Protein AF-A0A0A2IKJ7-F1 (afdb_monomer)

Mean predicted aligned error: 4.95 Å

Secondary structure (DSSP, 8-state):
-EEESEEEEEHHHHHHTTSS-GGGGGG-SSSSEEEEEPP-TTS----EEEE--HHHHHHTTEEEEEEEEEEEEEE-S-BPTT-EEEEEEEEEETTEEEEEEEEEEE--S-B----EEEEGGGGTS-TTTTBSEEEEEEE-SSTT--EE---EEEEEEEEEEEEGGG--

Structure (mmCIF, N/CA/C/O backbone):
data_AF-A0A0A2IKJ7-F1
#
_entry.id   AF-A0A0A2IKJ7-F1
#
loop_
_atom_site.group_PDB
_atom_site.id
_atom_site.type_symbol
_atom_site.label_atom_id
_atom_site.label_alt_id
_atom_site.label_comp_id
_atom_site.label_asym_id
_atom_site.label_entity_id
_atom_site.label_seq_id
_atom_site.pdbx_PDB_ins_code
_atom_site.Cartn_x
_atom_site.Cartn_y
_atom_site.Cartn_z
_atom_site.occupancy
_atom_site.B_iso_or_equiv
_atom_site.auth_seq_id
_atom_site.auth_comp_id
_atom_site.auth_asym_id
_atom_site.auth_atom_id
_atom_site.pdbx_PDB_model_num
ATOM 1 N N . MET A 1 1 ? -13.490 -2.777 3.984 1.00 92.06 1 MET A N 1
ATOM 2 C CA . MET A 1 1 ? -12.466 -1.844 3.477 1.00 92.06 1 MET A CA 1
ATOM 3 C C . MET A 1 1 ? -12.978 -1.155 2.228 1.00 92.06 1 MET A C 1
ATOM 5 O O . MET A 1 1 ? -13.603 -1.816 1.405 1.00 92.06 1 MET A O 1
ATOM 9 N N . ASN A 1 2 ? -12.716 0.142 2.099 1.00 93.75 2 ASN A N 1
ATOM 10 C CA . ASN A 1 2 ? -13.014 0.956 0.925 1.00 93.75 2 ASN A CA 1
ATOM 11 C C . ASN A 1 2 ? -11.693 1.414 0.300 1.00 93.75 2 ASN A C 1
ATOM 13 O O . ASN A 1 2 ? -10.949 2.169 0.921 1.00 93.75 2 ASN A O 1
ATOM 17 N N . PHE A 1 3 ? -11.407 0.949 -0.915 1.00 92.81 3 PHE A N 1
ATOM 18 C CA . PHE A 1 3 ? -10.187 1.271 -1.657 1.00 92.81 3 PHE A CA 1
ATOM 19 C C . PHE A 1 3 ? -10.433 2.459 -2.596 1.00 92.81 3 PHE A C 1
ATOM 21 O O . PHE A 1 3 ? -11.460 2.523 -3.268 1.00 92.81 3 PHE A O 1
ATOM 28 N N . SER A 1 4 ? -9.497 3.405 -2.635 1.00 91.62 4 SER A N 1
ATOM 29 C CA . SER A 1 4 ? -9.507 4.590 -3.501 1.00 91.62 4 SER A CA 1
ATOM 30 C C . SER A 1 4 ? -8.238 4.629 -4.347 1.00 91.62 4 SER A C 1
ATOM 32 O O . SER A 1 4 ? -7.156 4.325 -3.849 1.00 91.62 4 SER A O 1
ATOM 34 N N . SER A 1 5 ? -8.384 5.010 -5.618 1.00 89.38 5 SER A N 1
ATOM 35 C CA . SER A 1 5 ? -7.320 4.960 -6.636 1.00 89.38 5 S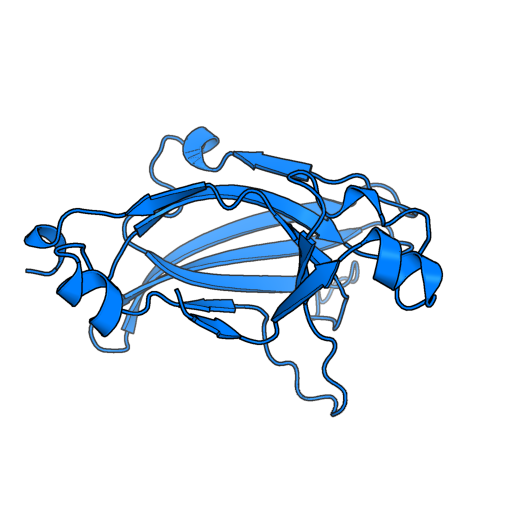ER A CA 1
ATOM 36 C C . SER A 1 5 ? -6.729 3.562 -6.856 1.00 89.38 5 SER A C 1
ATOM 38 O O . SER A 1 5 ? -5.578 3.438 -7.257 1.00 89.38 5 SER A O 1
ATOM 40 N N . PHE A 1 6 ? -7.532 2.514 -6.646 1.00 90.19 6 PHE A N 1
ATOM 41 C CA . PHE A 1 6 ? -7.176 1.133 -6.965 1.00 90.19 6 PHE A CA 1
ATOM 42 C C . PHE A 1 6 ? -8.150 0.514 -7.967 1.00 90.19 6 PHE A C 1
ATOM 44 O O . PHE A 1 6 ? -9.333 0.855 -8.011 1.00 90.19 6 PHE A O 1
ATOM 51 N N . THR A 1 7 ? -7.665 -0.445 -8.747 1.00 89.69 7 THR A N 1
ATOM 52 C CA . THR A 1 7 ? -8.484 -1.343 -9.564 1.00 89.69 7 THR A CA 1
ATOM 53 C C . THR A 1 7 ? -7.967 -2.763 -9.430 1.00 89.69 7 THR A C 1
ATOM 55 O O . THR A 1 7 ? -6.763 -2.994 -9.416 1.00 89.69 7 THR A O 1
ATOM 58 N N . THR A 1 8 ? -8.877 -3.729 -9.342 1.00 90.56 8 THR A N 1
ATOM 59 C CA . THR A 1 8 ? -8.515 -5.144 -9.401 1.00 90.56 8 THR A CA 1
ATOM 60 C C . THR A 1 8 ? -8.204 -5.524 -10.843 1.00 90.56 8 THR A C 1
ATOM 62 O O . THR A 1 8 ? -9.053 -5.372 -11.723 1.00 90.56 8 THR A O 1
ATOM 65 N N . VAL A 1 9 ? -6.998 -6.029 -11.083 1.00 88.62 9 VAL A N 1
ATOM 66 C CA . VAL A 1 9 ? -6.518 -6.380 -12.421 1.00 88.62 9 VAL A CA 1
ATOM 67 C C . VAL A 1 9 ? -6.104 -7.841 -12.459 1.00 88.62 9 VAL A C 1
ATOM 69 O O . VAL A 1 9 ? -5.319 -8.288 -11.628 1.00 88.62 9 VAL A O 1
ATOM 72 N N . ASN A 1 10 ? -6.588 -8.569 -13.467 1.00 91.81 10 ASN A N 1
ATOM 73 C CA . ASN A 1 10 ? -6.036 -9.868 -13.838 1.00 91.81 10 ASN A CA 1
ATOM 74 C C . ASN A 1 10 ? -4.711 -9.651 -14.583 1.00 91.81 10 ASN A C 1
ATOM 76 O O . ASN A 1 10 ? -4.714 -9.109 -15.694 1.00 91.81 10 ASN A O 1
ATOM 80 N N . THR A 1 11 ? -3.589 -10.052 -13.987 1.00 89.12 11 THR A N 1
ATOM 81 C CA . THR A 1 11 ? -2.255 -9.642 -14.464 1.00 89.12 11 THR A CA 1
ATOM 82 C C . THR A 1 11 ? -1.910 -10.236 -15.829 1.00 89.12 11 THR A C 1
ATOM 84 O O . THR A 1 11 ? -1.393 -9.536 -16.698 1.00 89.12 11 THR A O 1
ATOM 87 N N . LEU A 1 12 ? -2.289 -11.493 -16.074 1.00 90.88 12 LEU A N 1
ATOM 88 C CA . LEU A 1 12 ? -2.085 -12.163 -17.363 1.00 90.88 12 LEU A CA 1
ATOM 89 C C . LEU A 1 12 ? -2.872 -11.482 -18.485 1.00 90.88 12 LEU A C 1
ATOM 91 O O . LEU A 1 12 ? -2.336 -11.231 -19.565 1.00 90.88 12 LEU A O 1
ATOM 95 N N . THR A 1 13 ? -4.135 -11.144 -18.221 1.00 91.31 13 THR A N 1
ATOM 96 C CA . THR A 1 13 ? -4.971 -10.427 -19.189 1.00 91.31 13 THR A CA 1
ATOM 97 C C . THR A 1 13 ? -4.395 -9.042 -19.465 1.00 91.31 13 THR A C 1
ATOM 99 O O . THR A 1 13 ? -4.237 -8.670 -20.626 1.00 91.31 13 THR A O 1
ATOM 102 N N . ALA A 1 14 ? -4.011 -8.299 -18.426 1.00 89.12 14 ALA A N 1
ATOM 103 C CA . ALA A 1 14 ? -3.439 -6.965 -18.579 1.00 89.12 14 ALA A CA 1
ATOM 104 C C . ALA A 1 14 ? -2.128 -6.969 -19.375 1.00 89.12 14 ALA A C 1
ATOM 106 O O . ALA A 1 14 ? -1.958 -6.126 -20.257 1.00 89.12 14 ALA A O 1
ATOM 107 N N . ALA A 1 15 ? -1.244 -7.940 -19.133 1.00 90.31 15 ALA A N 1
ATOM 108 C CA . ALA A 1 15 ? -0.026 -8.115 -19.919 1.00 90.31 15 ALA A CA 1
ATOM 109 C C . ALA A 1 15 ? -0.343 -8.485 -21.377 1.00 90.31 15 ALA A C 1
ATOM 111 O O . ALA A 1 15 ? 0.233 -7.911 -22.298 1.00 90.31 15 ALA A O 1
ATOM 112 N N . SER A 1 16 ? -1.316 -9.376 -21.611 1.00 92.38 16 SER A N 1
ATOM 113 C CA . SER A 1 16 ? -1.737 -9.753 -22.972 1.00 92.38 16 SER A CA 1
ATOM 114 C C . SER A 1 16 ? -2.323 -8.582 -23.772 1.00 92.38 16 SER A C 1
ATOM 116 O O . SER A 1 16 ? -2.174 -8.526 -24.991 1.00 92.38 16 SER A O 1
ATOM 118 N N . LEU A 1 17 ? -2.952 -7.625 -23.082 1.00 92.69 17 LEU A N 1
ATOM 119 C CA . LEU A 1 17 ? -3.492 -6.390 -23.654 1.00 92.69 17 LEU A CA 1
ATOM 120 C C . LEU A 1 17 ? -2.456 -5.253 -23.713 1.00 92.69 17 LEU A C 1
ATOM 122 O O . LEU A 1 17 ? -2.787 -4.159 -24.166 1.00 92.69 17 LEU A O 1
ATOM 126 N N . GLY A 1 18 ? -1.226 -5.476 -23.237 1.00 88.31 18 GLY A N 1
ATOM 127 C CA . GLY A 1 18 ? -0.163 -4.468 -23.192 1.00 88.31 18 GLY A CA 1
ATOM 128 C C . GLY A 1 18 ? -0.407 -3.328 -22.197 1.00 88.31 18 GLY A C 1
ATOM 129 O O . GLY A 1 18 ? 0.218 -2.278 -22.309 1.00 88.31 18 GLY A O 1
ATOM 130 N N . SER A 1 19 ? -1.323 -3.507 -21.239 1.00 86.75 19 SER A N 1
ATOM 131 C CA . SER A 1 19 ? -1.599 -2.514 -20.186 1.00 86.75 19 SER A CA 1
ATOM 132 C C . SER A 1 19 ? -0.530 -2.510 -19.087 1.00 86.75 19 SER A C 1
ATOM 134 O O . SER A 1 19 ? -0.387 -1.513 -18.385 1.00 86.75 19 SER A O 1
ATOM 136 N N . ILE A 1 20 ? 0.227 -3.605 -18.964 1.00 88.62 20 ILE A N 1
ATOM 137 C CA . ILE A 1 20 ? 1.440 -3.724 -18.144 1.00 88.62 20 ILE A CA 1
ATOM 138 C C . ILE A 1 20 ? 2.530 -4.485 -18.897 1.00 88.62 20 ILE A C 1
ATOM 140 O O . ILE A 1 20 ? 2.259 -5.123 -19.918 1.00 88.62 20 ILE A O 1
ATOM 144 N N . SER A 1 21 ? 3.757 -4.435 -18.375 1.00 89.38 21 SER A N 1
ATOM 145 C CA . SER A 1 21 ? 4.866 -5.243 -18.875 1.00 89.38 21 SER A CA 1
ATOM 146 C C . SER A 1 21 ? 4.595 -6.737 -18.684 1.00 89.38 21 SER A C 1
ATOM 148 O O . SER A 1 21 ? 3.979 -7.156 -17.706 1.00 89.38 21 SER A O 1
ATOM 150 N N . VAL A 1 22 ? 5.146 -7.574 -19.566 1.00 90.25 22 VAL A N 1
ATOM 151 C CA . VAL A 1 22 ? 5.188 -9.033 -19.349 1.00 90.25 22 VAL A CA 1
ATOM 152 C C . VAL A 1 22 ? 6.025 -9.417 -18.123 1.00 90.25 22 VAL A C 1
ATOM 154 O O . VAL A 1 22 ? 5.849 -10.503 -17.587 1.00 90.25 22 VAL A O 1
ATOM 157 N N . TYR A 1 23 ? 6.910 -8.525 -17.669 1.00 89.69 23 TYR A N 1
ATOM 158 C CA . TYR A 1 23 ? 7.704 -8.687 -16.446 1.00 89.69 23 TYR A CA 1
ATOM 159 C C . TYR A 1 23 ? 6.948 -8.286 -15.171 1.00 89.69 23 TYR A C 1
ATOM 161 O O . TYR A 1 23 ? 7.484 -8.449 -14.082 1.00 89.69 23 TYR A O 1
ATOM 169 N N . ASP A 1 24 ? 5.720 -7.776 -15.302 1.00 89.50 24 ASP A N 1
ATOM 170 C CA . ASP A 1 24 ? 4.864 -7.373 -14.183 1.00 89.50 24 ASP A CA 1
ATOM 171 C C . ASP A 1 24 ? 3.743 -8.396 -13.912 1.00 89.50 24 ASP A C 1
ATOM 173 O O . ASP A 1 24 ? 2.801 -8.116 -13.175 1.00 89.50 24 ASP A O 1
ATOM 177 N N . THR A 1 25 ? 3.768 -9.588 -14.521 1.00 88.56 25 THR A N 1
ATOM 178 C CA . THR A 1 25 ? 2.694 -10.584 -14.329 1.00 88.56 25 THR A CA 1
ATOM 179 C C . THR A 1 25 ? 2.717 -11.263 -12.957 1.00 88.56 25 THR A C 1
ATOM 181 O O . THR A 1 25 ? 1.685 -11.752 -12.499 1.00 88.56 25 THR A O 1
ATOM 184 N N . ASP A 1 26 ? 3.884 -11.282 -12.316 1.00 87.75 26 ASP A N 1
ATOM 185 C CA . ASP A 1 26 ? 4.162 -11.772 -10.955 1.00 87.75 26 ASP A CA 1
ATOM 186 C C . ASP A 1 26 ? 3.608 -10.859 -9.846 1.00 87.75 26 ASP A C 1
ATOM 188 O O . ASP A 1 26 ? 3.597 -11.229 -8.679 1.00 87.75 26 ASP A O 1
ATOM 192 N N . CYS A 1 27 ? 3.099 -9.689 -10.220 1.00 86.00 27 CYS A N 1
ATOM 193 C CA . CYS A 1 27 ? 2.425 -8.731 -9.352 1.00 86.00 27 CYS A CA 1
ATOM 194 C C . CYS A 1 27 ? 1.159 -9.280 -8.651 1.00 86.00 27 CYS A C 1
ATOM 196 O O . CYS A 1 27 ? 0.686 -8.677 -7.696 1.00 86.00 27 CYS A O 1
ATOM 198 N N . ALA A 1 28 ? 0.599 -10.409 -9.098 1.00 82.44 28 ALA A N 1
ATOM 199 C CA . ALA A 1 28 ? -0.419 -11.151 -8.351 1.00 82.44 28 ALA A CA 1
ATOM 200 C C . ALA A 1 28 ? 0.220 -12.390 -7.717 1.00 82.44 28 ALA A C 1
ATOM 202 O O . ALA A 1 28 ? 0.219 -13.465 -8.325 1.00 82.44 28 ALA A O 1
ATOM 203 N N . SER A 1 29 ? 0.771 -12.234 -6.515 1.00 75.62 29 SER A N 1
ATOM 204 C CA . SER A 1 29 ? 1.369 -13.327 -5.742 1.00 75.62 29 SER A CA 1
ATOM 205 C C . SER A 1 29 ? 0.336 -14.393 -5.369 1.00 75.62 29 SER A C 1
ATOM 207 O O . SER A 1 29 ? 0.656 -15.582 -5.391 1.00 75.62 29 SER A O 1
ATOM 209 N N . SER A 1 30 ? -0.917 -13.996 -5.126 1.00 75.44 30 SER A N 1
ATOM 210 C CA . SER A 1 30 ? -2.022 -14.904 -4.795 1.00 75.44 30 SER A CA 1
ATOM 211 C C . SER A 1 30 ? -2.707 -15.526 -6.023 1.00 75.44 30 SER A C 1
ATOM 213 O O . SER A 1 30 ? -3.362 -16.559 -5.899 1.00 75.44 30 SER A O 1
ATOM 215 N N . GLN A 1 31 ? -2.493 -14.944 -7.210 1.00 78.50 31 GLN A N 1
ATOM 216 C CA . GLN A 1 31 ? -3.098 -15.259 -8.513 1.00 78.50 31 GLN A CA 1
ATOM 217 C C . GLN A 1 31 ? -4.647 -15.369 -8.550 1.00 78.50 31 GLN A C 1
ATOM 219 O O . GLN A 1 31 ? -5.303 -15.919 -7.673 1.00 78.50 31 GLN A O 1
ATOM 224 N N . PRO A 1 32 ? -5.299 -14.928 -9.643 1.00 80.62 32 PRO A N 1
ATOM 225 C CA . PRO A 1 32 ? -4.730 -14.273 -10.819 1.00 80.62 32 PRO A CA 1
ATOM 226 C C . PRO A 1 32 ? -4.812 -12.738 -10.752 1.00 80.62 32 PRO A C 1
ATOM 228 O O . PRO A 1 32 ? -4.504 -12.073 -11.742 1.00 80.62 32 PRO A O 1
ATOM 231 N N . ASN A 1 33 ? -5.305 -12.180 -9.642 1.00 86.75 33 ASN A N 1
ATOM 232 C CA . ASN A 1 33 ? -5.641 -10.767 -9.529 1.00 86.75 33 ASN A CA 1
ATOM 233 C C . ASN A 1 33 ? -4.795 -10.075 -8.463 1.00 86.75 33 ASN A C 1
ATOM 235 O O . ASN A 1 33 ? -4.557 -10.659 -7.418 1.00 86.75 33 ASN A O 1
ATOM 239 N N . ALA A 1 34 ? -4.456 -8.812 -8.703 1.00 88.00 34 ALA A N 1
ATOM 240 C CA . ALA A 1 34 ? -3.880 -7.916 -7.704 1.00 88.00 34 ALA A CA 1
ATOM 241 C C . ALA A 1 34 ? -4.549 -6.535 -7.765 1.00 88.00 34 ALA A C 1
ATOM 243 O O . ALA A 1 34 ? -5.272 -6.212 -8.719 1.00 88.00 34 ALA A O 1
ATOM 244 N N . LEU A 1 35 ? -4.341 -5.722 -6.730 1.00 91.12 35 LEU A N 1
ATOM 245 C CA . LEU A 1 35 ? -4.815 -4.341 -6.673 1.00 91.12 35 LEU A CA 1
ATOM 246 C C . LEU A 1 35 ? -3.787 -3.427 -7.326 1.00 91.12 35 LEU A C 1
ATOM 248 O O . LEU A 1 35 ? -2.658 -3.351 -6.869 1.00 91.12 35 LEU A O 1
ATOM 252 N N . PHE A 1 36 ? -4.164 -2.722 -8.384 1.00 90.50 36 PHE A N 1
ATOM 253 C CA . PHE A 1 36 ? -3.274 -1.820 -9.112 1.00 90.50 36 PHE A CA 1
ATOM 254 C C . PHE A 1 36 ? -3.622 -0.385 -8.777 1.00 90.50 36 PHE A C 1
ATOM 256 O O . PHE A 1 36 ? -4.803 -0.027 -8.814 1.00 90.50 36 PHE A O 1
ATOM 263 N N . SER A 1 37 ? -2.616 0.443 -8.505 1.00 89.12 37 SER A N 1
ATOM 264 C CA . SER A 1 37 ? -2.836 1.877 -8.406 1.00 89.12 37 SER A CA 1
ATOM 265 C C . SER A 1 37 ? -3.179 2.448 -9.780 1.00 89.12 37 SER A C 1
ATOM 267 O O . SER A 1 37 ? -2.497 2.217 -10.783 1.00 89.12 37 SER A O 1
ATOM 269 N N . ALA A 1 38 ? -4.293 3.170 -9.843 1.00 70.00 38 ALA A N 1
ATOM 270 C CA . ALA A 1 38 ? -4.695 3.869 -11.050 1.00 70.00 38 ALA A CA 1
ATOM 271 C C . ALA A 1 38 ? -3.883 5.163 -11.165 1.00 70.00 38 ALA A C 1
ATOM 273 O O . ALA A 1 38 ? -3.901 5.986 -10.249 1.00 70.00 38 ALA A O 1
ATOM 274 N N . ARG A 1 39 ? -3.210 5.364 -12.305 1.00 67.75 39 ARG A N 1
ATOM 275 C CA . ARG A 1 39 ? -2.595 6.661 -12.622 1.00 67.75 39 ARG A CA 1
ATOM 276 C C . ARG A 1 39 ? -3.677 7.724 -12.756 1.00 67.75 39 ARG A C 1
ATOM 278 O O . ARG A 1 39 ? -4.733 7.472 -13.343 1.00 67.75 39 ARG A O 1
ATOM 285 N N . ALA A 1 40 ? -3.410 8.919 -12.250 1.00 60.28 40 ALA A N 1
ATOM 286 C CA . ALA A 1 40 ? -4.349 10.019 -12.375 1.00 60.28 40 ALA A CA 1
ATOM 287 C C . ALA A 1 40 ? -4.289 10.592 -13.797 1.00 60.28 40 ALA A C 1
ATOM 289 O O . ALA A 1 40 ? -3.297 11.203 -14.191 1.00 60.28 40 ALA A O 1
ATOM 290 N N . LEU A 1 41 ? -5.370 10.436 -14.565 1.00 52.34 41 LEU A N 1
ATOM 291 C CA . LEU A 1 41 ? -5.477 10.966 -15.934 1.00 52.34 41 LEU A CA 1
ATOM 292 C C . LEU A 1 41 ? -5.416 12.509 -15.987 1.00 52.34 41 LEU A C 1
ATOM 294 O O . LEU A 1 41 ? -5.063 13.081 -17.017 1.00 52.34 41 LEU A O 1
ATOM 298 N N . ASP A 1 42 ? -5.696 13.178 -14.864 1.00 57.78 42 ASP A N 1
ATOM 299 C CA . ASP A 1 42 ? -6.043 14.605 -14.820 1.00 57.78 42 ASP A CA 1
ATOM 300 C C . ASP A 1 42 ? -4.967 15.456 -14.114 1.00 57.78 42 ASP A C 1
ATOM 302 O O . ASP A 1 42 ? -5.209 16.602 -13.724 1.00 57.78 42 ASP A O 1
ATOM 306 N N . GLY A 1 43 ? -3.796 14.872 -13.828 1.00 53.34 43 GLY A N 1
ATOM 307 C CA . GLY A 1 43 ? -2.734 15.511 -13.038 1.00 53.34 43 GLY A CA 1
ATOM 308 C C . GLY A 1 43 ? -3.083 15.756 -11.559 1.00 53.34 43 GLY A C 1
ATOM 309 O O . GLY A 1 43 ? -2.241 16.242 -10.803 1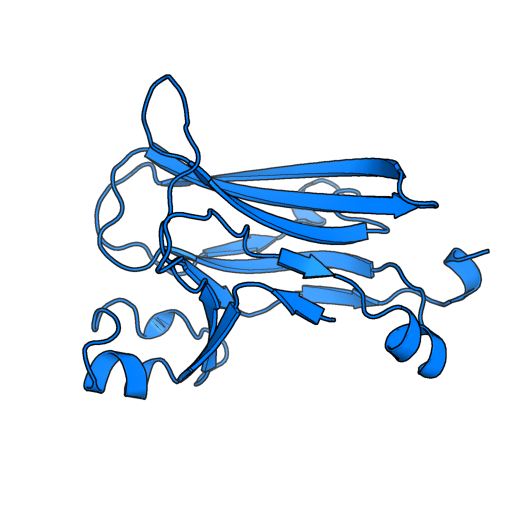.00 53.34 43 GLY A O 1
ATOM 310 N N . HIS A 1 44 ? -4.298 15.408 -11.121 1.00 54.31 44 HIS A N 1
ATOM 311 C CA . HIS A 1 44 ? -4.701 15.428 -9.717 1.00 54.31 44 HIS A CA 1
ATOM 312 C C . HIS A 1 44 ? -4.182 14.171 -9.024 1.00 54.31 44 HIS A C 1
ATOM 314 O O . HIS A 1 44 ? -4.714 13.084 -9.221 1.00 54.31 44 HIS A O 1
ATOM 320 N N . LYS A 1 45 ? -3.142 14.325 -8.202 1.00 63.00 45 LYS A N 1
ATOM 321 C CA . LYS A 1 45 ? -2.528 13.233 -7.436 1.00 63.00 45 LYS A CA 1
ATOM 322 C C . LYS A 1 45 ? -3.510 12.698 -6.389 1.00 63.00 45 LYS A C 1
ATOM 324 O O . LYS A 1 45 ? -3.541 13.171 -5.256 1.00 63.00 45 LYS A O 1
ATOM 329 N N . ALA A 1 46 ? -4.340 11.732 -6.763 1.00 67.56 46 ALA A N 1
ATOM 330 C CA . ALA A 1 46 ? -5.175 11.014 -5.814 1.00 67.56 46 ALA A CA 1
ATOM 331 C C . ALA A 1 46 ? -4.339 9.892 -5.191 1.00 67.56 46 ALA A C 1
ATOM 333 O O . ALA A 1 46 ? -4.096 8.873 -5.839 1.00 67.56 46 ALA A O 1
ATOM 334 N N . ARG A 1 47 ? -3.888 10.088 -3.944 1.00 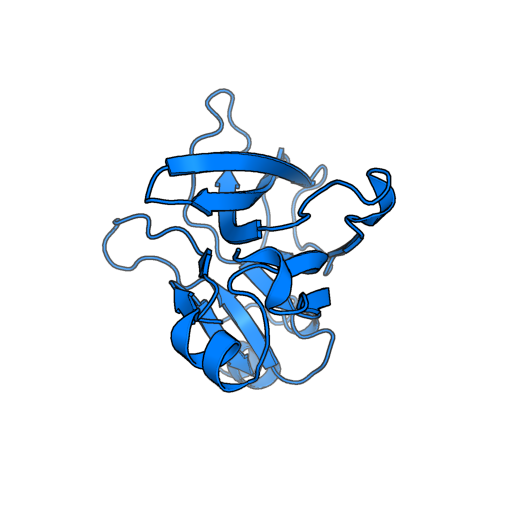86.31 47 ARG A N 1
ATOM 335 C CA . ARG A 1 47 ? -3.129 9.068 -3.209 1.00 86.31 47 ARG A CA 1
ATOM 336 C C . ARG A 1 47 ? -3.902 7.757 -3.180 1.00 86.31 47 ARG A C 1
ATOM 338 O O . ARG A 1 47 ? -5.099 7.731 -2.888 1.00 86.31 47 ARG A O 1
ATOM 345 N N . SER A 1 48 ? -3.194 6.683 -3.491 1.00 91.94 48 SER A N 1
ATOM 346 C CA . SER A 1 48 ? -3.729 5.336 -3.381 1.00 91.94 48 SER A CA 1
ATOM 347 C C . SER A 1 48 ? -3.892 5.007 -1.911 1.00 91.94 48 SER A C 1
ATOM 349 O O . SER A 1 48 ? -2.929 5.066 -1.151 1.00 91.94 48 SER A O 1
ATOM 351 N N . ARG A 1 49 ? -5.125 4.728 -1.495 1.00 93.94 49 ARG A N 1
ATOM 352 C CA . ARG A 1 49 ? -5.438 4.520 -0.083 1.00 93.94 49 ARG A CA 1
ATOM 353 C C . ARG A 1 49 ? -6.569 3.541 0.121 1.00 93.94 49 ARG A C 1
ATOM 355 O O . ARG A 1 49 ? -7.428 3.380 -0.748 1.00 93.94 49 ARG A O 1
ATOM 362 N N . TRP A 1 50 ? -6.614 2.949 1.300 1.00 95.06 50 TRP A N 1
ATOM 363 C CA . TRP A 1 50 ? -7.780 2.218 1.764 1.00 95.06 50 TRP A CA 1
ATOM 364 C C . TRP A 1 50 ? -8.160 2.641 3.171 1.00 95.06 50 TRP A C 1
ATOM 366 O O . TRP A 1 50 ? -7.314 2.965 3.999 1.00 95.06 50 TRP A O 1
ATOM 376 N N . VAL A 1 51 ? -9.466 2.666 3.410 1.00 96.06 51 VAL A N 1
ATOM 377 C CA . VAL A 1 51 ? -10.067 3.104 4.669 1.00 96.06 51 VAL A CA 1
ATOM 378 C C . VAL A 1 51 ? -10.985 2.001 5.180 1.00 96.06 51 VAL A C 1
ATOM 380 O O . VAL A 1 51 ? -11.659 1.319 4.395 1.00 96.06 51 VAL A O 1
ATOM 383 N N . ALA A 1 52 ? -11.025 1.817 6.494 1.00 96.25 52 ALA A N 1
ATOM 384 C CA . ALA A 1 52 ? -11.996 0.962 7.149 1.00 96.25 52 ALA A CA 1
ATOM 385 C C . ALA A 1 52 ? -13.424 1.388 6.765 1.00 96.25 52 ALA A C 1
ATOM 387 O O . ALA A 1 52 ? -13.785 2.562 6.803 1.00 96.25 52 ALA A O 1
ATOM 388 N N . ASP A 1 53 ? -14.252 0.422 6.364 1.00 95.69 53 ASP A N 1
ATOM 389 C CA . ASP A 1 53 ? -15.681 0.677 6.171 1.00 95.69 53 ASP A CA 1
ATOM 390 C C . ASP A 1 53 ? -16.359 0.428 7.514 1.00 95.69 53 ASP A C 1
ATOM 392 O O . ASP A 1 53 ? -16.806 -0.686 7.788 1.00 95.69 53 ASP A O 1
ATOM 396 N N . THR A 1 54 ? -16.347 1.445 8.376 1.00 92.56 54 THR A N 1
ATOM 397 C CA . THR A 1 54 ? -16.796 1.332 9.767 1.00 92.56 54 THR A CA 1
ATOM 398 C C . THR A 1 54 ? -18.219 0.790 9.855 1.00 92.56 54 THR A C 1
ATOM 400 O O . THR A 1 54 ? -18.492 -0.082 10.670 1.00 92.56 54 THR A O 1
ATOM 403 N N . THR A 1 55 ? -19.119 1.210 8.960 1.00 94.00 55 THR A N 1
ATOM 404 C CA . THR A 1 55 ? -20.496 0.700 8.930 1.00 94.00 55 THR A CA 1
ATOM 405 C C . THR A 1 55 ? -20.538 -0.801 8.645 1.00 94.00 55 THR A C 1
ATOM 407 O O . THR A 1 55 ? -21.223 -1.537 9.359 1.00 94.00 55 THR A O 1
ATOM 410 N N . LYS A 1 56 ? -19.799 -1.283 7.635 1.00 94.75 56 LYS A N 1
ATOM 411 C CA . LYS A 1 56 ? -19.740 -2.725 7.341 1.00 94.75 56 LYS A CA 1
ATOM 412 C C . LYS A 1 56 ? -19.058 -3.509 8.462 1.00 94.75 56 LYS A C 1
ATOM 414 O O . LYS A 1 56 ? -19.570 -4.560 8.839 1.00 94.75 56 LYS A O 1
ATOM 419 N N . LEU A 1 57 ? -17.955 -3.007 9.013 1.00 94.25 57 LEU A N 1
ATOM 420 C CA . LEU A 1 57 ? -17.221 -3.675 10.094 1.00 94.25 57 LEU A CA 1
ATOM 421 C C . LEU A 1 57 ? -18.071 -3.785 11.365 1.00 94.25 57 LEU A C 1
ATOM 423 O O . LEU A 1 57 ? -18.254 -4.883 11.887 1.00 94.25 57 LEU A O 1
ATOM 427 N N . HIS A 1 58 ? -18.721 -2.695 11.779 1.00 94.31 58 HIS A N 1
ATOM 428 C CA . HIS A 1 58 ? -19.640 -2.694 12.922 1.00 94.31 58 HIS A CA 1
ATOM 429 C C . HIS A 1 58 ? -20.808 -3.659 12.734 1.00 94.31 58 HIS A C 1
ATOM 431 O O . HIS A 1 58 ? -21.208 -4.329 13.688 1.00 94.31 58 HIS A O 1
ATOM 437 N N . SER A 1 59 ? -21.347 -3.762 11.512 1.00 94.56 59 SER A N 1
ATOM 438 C CA . SER A 1 59 ? -22.421 -4.715 11.197 1.00 94.56 59 SER A CA 1
ATOM 439 C C . SER A 1 59 ? -21.984 -6.180 11.317 1.00 94.56 59 SER A C 1
ATOM 441 O O . SER A 1 59 ? -22.821 -7.047 11.558 1.00 94.56 59 SER A O 1
ATOM 443 N N . ALA A 1 60 ? -20.679 -6.442 11.205 1.00 94.06 60 ALA A N 1
ATOM 444 C CA . ALA A 1 60 ? -20.064 -7.748 11.412 1.00 94.06 60 ALA A CA 1
ATOM 445 C C . ALA A 1 60 ? -19.575 -7.969 12.859 1.00 94.06 60 ALA A C 1
ATOM 447 O O . ALA A 1 60 ? -19.008 -9.017 13.146 1.00 94.06 60 ALA A O 1
ATOM 448 N N . GLY A 1 61 ? -19.794 -7.012 13.772 1.00 94.06 61 GLY A N 1
ATOM 449 C CA . GLY A 1 61 ? -19.322 -7.097 15.159 1.00 94.06 61 GLY A CA 1
ATOM 450 C C . GLY A 1 61 ? -17.833 -6.787 15.345 1.00 94.06 61 GLY A C 1
ATOM 451 O O . GLY A 1 61 ? -17.293 -7.078 16.407 1.00 94.06 61 GLY A O 1
ATOM 452 N N . LEU A 1 62 ? -17.190 -6.187 14.343 1.00 96.00 62 LEU A N 1
ATOM 453 C CA . LEU A 1 62 ? -15.777 -5.807 14.359 1.00 96.00 62 LEU A CA 1
ATOM 454 C C . LEU A 1 62 ? -15.617 -4.313 14.667 1.00 96.00 62 LEU A C 1
ATOM 456 O O . LEU A 1 62 ? -16.558 -3.539 14.481 1.00 96.00 62 LEU A O 1
ATOM 460 N N . SER A 1 63 ? -14.427 -3.924 15.118 1.00 95.38 63 SER A N 1
ATOM 461 C CA . SER A 1 63 ? -14.012 -2.534 15.321 1.00 95.38 63 SER A CA 1
ATOM 462 C C . SER A 1 63 ? -13.901 -1.769 13.997 1.00 95.38 63 SER A C 1
ATOM 464 O O . SER A 1 63 ? -13.696 -2.348 12.927 1.00 95.38 63 SER A O 1
ATOM 466 N N . GLY A 1 64 ? -14.027 -0.442 14.066 1.00 95.12 64 GLY A N 1
ATOM 467 C CA . GLY A 1 64 ? -13.667 0.465 12.975 1.00 95.12 64 GLY A CA 1
ATOM 468 C C . GLY A 1 64 ? -12.159 0.555 12.703 1.00 95.12 64 GLY A C 1
ATOM 469 O O . GLY A 1 64 ? -11.773 1.203 11.729 1.00 95.12 64 GLY A O 1
ATOM 470 N N . PHE A 1 65 ? -11.334 -0.084 13.533 1.00 96.06 65 PHE A N 1
ATOM 471 C CA . PHE A 1 65 ? -9.880 -0.154 13.443 1.00 96.06 65 PHE A CA 1
ATOM 472 C C . PHE A 1 65 ? -9.405 -1.580 13.127 1.00 96.06 65 PHE A C 1
ATOM 474 O O . PHE A 1 65 ? -10.129 -2.567 13.284 1.00 96.06 65 PHE A O 1
ATOM 481 N N . PHE A 1 66 ? -8.168 -1.684 12.658 1.00 96.31 66 PHE A N 1
ATOM 482 C CA . PHE A 1 66 ? -7.488 -2.931 12.332 1.00 96.31 66 PHE A CA 1
ATOM 483 C C . PHE A 1 66 ? -5.985 -2.800 12.601 1.00 96.31 66 PHE A C 1
ATOM 485 O O . PHE A 1 66 ? -5.465 -1.684 12.657 1.00 96.31 66 PHE A O 1
ATOM 492 N N . ASN A 1 67 ? -5.286 -3.929 12.719 1.00 95.88 67 ASN A N 1
ATOM 493 C CA . ASN A 1 67 ? -3.825 -3.953 12.671 1.00 95.88 67 ASN A CA 1
ATOM 494 C C . ASN A 1 67 ? -3.366 -4.291 11.249 1.00 95.88 67 ASN A C 1
ATOM 496 O O . ASN A 1 67 ? -3.919 -5.190 10.608 1.00 95.88 67 ASN A O 1
ATOM 500 N N . LEU A 1 68 ? -2.369 -3.563 10.746 1.00 96.50 68 LEU A N 1
ATOM 501 C CA . LEU A 1 68 ? -1.701 -3.867 9.482 1.00 96.50 68 LEU A CA 1
ATOM 502 C C . LEU A 1 68 ? -0.412 -4.650 9.762 1.00 96.50 68 LEU A C 1
ATOM 504 O O . LEU A 1 68 ? 0.596 -4.063 10.144 1.00 96.50 68 LEU A O 1
ATOM 508 N N . ASN A 1 69 ? -0.441 -5.961 9.524 1.00 95.62 69 ASN A N 1
ATOM 509 C CA . ASN A 1 69 ? 0.657 -6.870 9.862 1.00 95.62 69 ASN A CA 1
ATOM 510 C C . ASN A 1 69 ? 1.642 -7.056 8.712 1.00 95.62 69 ASN A C 1
ATOM 512 O O . ASN A 1 69 ? 2.838 -7.220 8.939 1.00 95.62 69 ASN A O 1
ATOM 516 N N . GLY A 1 70 ? 1.163 -6.981 7.474 1.00 95.31 70 GLY A N 1
ATOM 517 C CA . GLY A 1 70 ? 2.016 -7.110 6.304 1.00 95.31 70 GLY A CA 1
ATOM 518 C C . GLY A 1 70 ? 1.285 -6.838 5.004 1.00 95.31 70 GLY A C 1
ATOM 519 O O . GLY A 1 70 ? 0.057 -6.742 4.965 1.00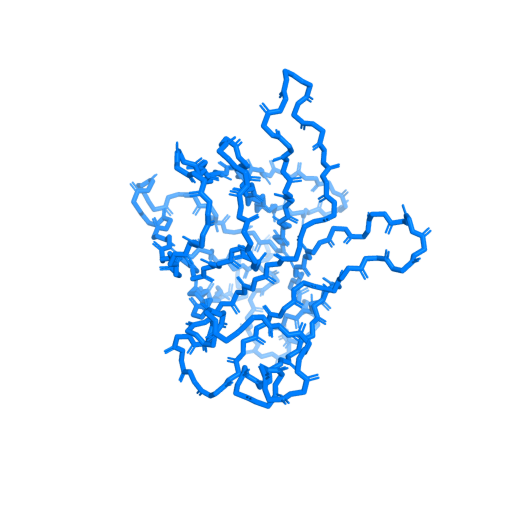 95.31 70 GLY A O 1
ATOM 520 N N . LEU A 1 71 ? 2.052 -6.670 3.931 1.00 95.44 71 LEU A N 1
ATOM 521 C CA . LEU A 1 71 ? 1.519 -6.636 2.572 1.00 95.44 71 LEU A CA 1
ATOM 522 C C . LEU A 1 71 ? 2.602 -6.930 1.533 1.00 95.44 71 LEU A C 1
ATOM 524 O O . LEU A 1 71 ? 3.776 -6.616 1.742 1.00 95.44 71 LEU A O 1
ATOM 528 N N . SER A 1 72 ? 2.191 -7.470 0.387 1.00 95.19 72 SER A N 1
ATOM 529 C CA . SER A 1 72 ? 3.037 -7.588 -0.801 1.00 95.19 72 SER A CA 1
ATOM 530 C C . SER A 1 72 ? 2.837 -6.386 -1.722 1.00 95.19 72 SER A C 1
ATOM 532 O O . SER A 1 72 ? 1.705 -5.965 -1.965 1.00 95.19 72 SER A O 1
ATOM 534 N N . PHE A 1 73 ? 3.921 -5.828 -2.260 1.00 94.81 73 PHE A N 1
ATOM 535 C CA . PHE A 1 73 ? 3.855 -4.744 -3.237 1.00 94.81 73 PHE A CA 1
ATOM 536 C C . PHE A 1 73 ? 4.949 -4.813 -4.301 1.00 94.81 73 PHE A C 1
ATO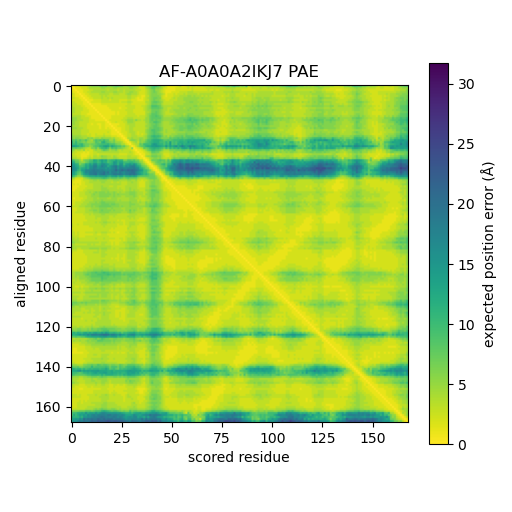M 538 O O . PHE A 1 73 ? 6.059 -5.296 -4.064 1.00 94.81 73 PHE A O 1
ATOM 545 N N . LYS A 1 74 ? 4.639 -4.272 -5.484 1.00 92.94 74 LYS A N 1
ATOM 546 C CA . LYS A 1 74 ? 5.576 -4.149 -6.606 1.0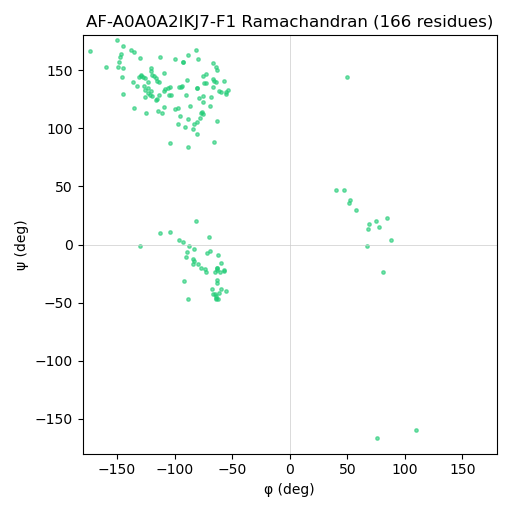0 92.94 74 LYS A CA 1
ATOM 547 C C . LYS A 1 74 ? 5.328 -2.861 -7.395 1.00 92.94 74 LYS A C 1
ATOM 549 O O . LYS A 1 74 ? 4.194 -2.609 -7.802 1.00 92.94 74 LYS A O 1
ATOM 554 N N . PRO A 1 75 ? 6.355 -2.042 -7.658 1.00 93.25 75 PRO A N 1
ATOM 555 C CA . PRO A 1 75 ? 6.261 -0.942 -8.606 1.00 93.25 75 PRO A CA 1
ATOM 556 C C . PRO A 1 75 ? 6.236 -1.518 -10.025 1.00 93.25 75 PRO A C 1
ATOM 558 O O . PRO A 1 75 ? 6.968 -2.455 -10.332 1.00 93.25 75 PRO A O 1
ATOM 561 N N . LEU A 1 76 ? 5.396 -0.963 -10.895 1.00 91.44 76 LEU A N 1
ATOM 562 C CA . LEU A 1 76 ? 5.242 -1.462 -12.260 1.00 91.44 76 LEU A CA 1
ATOM 563 C C . LEU A 1 76 ? 6.235 -0.784 -13.207 1.00 91.44 76 LEU A C 1
ATOM 565 O O . LEU A 1 76 ? 6.455 0.433 -13.131 1.00 91.44 76 LEU A O 1
ATOM 569 N N . GLY A 1 77 ? 6.776 -1.563 -14.143 1.00 90.50 77 GLY A N 1
ATOM 570 C CA . GLY A 1 77 ? 7.733 -1.100 -15.144 1.00 90.50 77 GLY A CA 1
ATOM 571 C C . GLY A 1 77 ? 9.158 -0.882 -14.620 1.00 90.50 77 GLY A C 1
ATOM 572 O O . GLY A 1 77 ? 9.542 -1.332 -13.545 1.00 90.50 77 GLY A O 1
ATOM 573 N N . GLU A 1 78 ? 9.980 -0.195 -15.419 1.00 92.62 78 GLU A N 1
ATOM 574 C CA . GLU A 1 78 ? 11.390 0.047 -15.085 1.00 92.62 78 GLU A CA 1
ATOM 575 C C . GLU A 1 78 ? 11.546 1.166 -14.054 1.00 92.62 78 GLU A C 1
ATOM 577 O O . GLU A 1 78 ? 11.366 2.346 -14.356 1.00 92.62 78 GLU A O 1
ATOM 582 N N . VAL A 1 79 ? 11.922 0.789 -12.838 1.00 92.25 79 VAL A N 1
ATOM 583 C CA . VAL A 1 79 ? 12.090 1.700 -11.707 1.00 92.25 79 VAL A CA 1
ATOM 584 C C . VAL A 1 79 ? 13.438 2.421 -11.778 1.00 92.25 79 VAL A C 1
ATOM 586 O O . VAL A 1 79 ? 14.463 1.777 -12.005 1.00 92.25 79 VAL A O 1
ATOM 589 N N . PRO A 1 80 ? 13.503 3.747 -11.562 1.00 93.12 80 PRO A N 1
ATOM 590 C CA . PRO A 1 80 ? 14.776 4.433 -11.416 1.00 93.12 80 PRO A CA 1
ATOM 591 C C . PRO A 1 80 ? 15.416 4.103 -10.065 1.00 93.12 80 PRO A C 1
ATOM 593 O O . PRO A 1 80 ? 14.740 3.978 -9.043 1.00 93.12 80 PRO A O 1
ATOM 596 N N . ARG A 1 81 ? 16.751 4.043 -10.042 1.00 93.38 81 ARG A N 1
ATOM 597 C CA . ARG A 1 81 ? 17.507 3.915 -8.794 1.00 93.38 81 ARG A CA 1
ATOM 598 C C . ARG A 1 81 ? 17.140 5.048 -7.833 1.00 93.38 81 ARG A C 1
ATOM 600 O O . ARG A 1 81 ? 17.224 6.215 -8.202 1.00 93.38 81 ARG A O 1
ATOM 607 N N . GLY A 1 82 ? 16.817 4.681 -6.599 1.00 91.69 82 GLY A N 1
ATOM 608 C CA . GLY A 1 82 ? 16.454 5.580 -5.508 1.00 91.69 82 GLY A CA 1
ATOM 609 C C . GLY A 1 82 ? 14.967 5.928 -5.441 1.00 91.69 82 GLY A C 1
ATOM 610 O O . GLY A 1 82 ? 14.611 6.765 -4.619 1.00 91.69 82 GLY A O 1
ATOM 611 N N . LEU A 1 83 ? 14.108 5.348 -6.292 1.00 93.19 83 LEU A N 1
ATOM 612 C CA . LEU A 1 83 ? 12.659 5.484 -6.128 1.00 93.19 83 LEU A CA 1
ATOM 613 C C . LEU A 1 83 ? 12.268 4.979 -4.731 1.00 93.19 83 LEU A C 1
ATOM 615 O O . LEU A 1 83 ? 12.811 3.974 -4.266 1.00 93.19 83 LEU A O 1
ATOM 619 N N . ILE A 1 84 ? 11.335 5.663 -4.076 1.00 94.62 84 ILE A N 1
ATOM 620 C CA . ILE A 1 84 ? 10.849 5.281 -2.749 1.00 94.62 84 ILE A CA 1
ATOM 621 C C . ILE A 1 84 ? 9.351 5.013 -2.830 1.00 94.62 84 ILE A C 1
ATOM 623 O O . ILE A 1 84 ? 8.601 5.867 -3.298 1.00 94.62 84 ILE A O 1
ATOM 627 N N . LEU A 1 85 ? 8.919 3.851 -2.344 1.00 94.69 85 LEU A N 1
ATOM 628 C CA . LEU A 1 85 ? 7.523 3.572 -2.025 1.00 94.69 85 LEU A CA 1
ATOM 629 C C . LEU A 1 85 ? 7.342 3.745 -0.520 1.00 94.69 85 LEU A C 1
ATOM 631 O O . LEU A 1 85 ? 7.964 3.040 0.267 1.00 94.69 85 LEU A O 1
ATOM 635 N N . GLU A 1 86 ? 6.519 4.704 -0.125 1.00 95.44 86 GLU A N 1
ATOM 636 C CA . GLU A 1 86 ? 6.240 5.047 1.267 1.00 95.44 86 GLU A CA 1
ATOM 637 C C . GLU A 1 86 ? 4.820 4.602 1.629 1.00 95.44 86 GLU A C 1
ATOM 639 O O . GLU A 1 86 ? 3.869 4.839 0.881 1.00 95.44 86 GLU A O 1
ATOM 644 N N . ILE A 1 87 ? 4.694 3.950 2.783 1.00 96.12 87 ILE A N 1
ATOM 645 C CA . ILE A 1 87 ? 3.458 3.396 3.333 1.00 96.12 87 ILE A CA 1
ATOM 646 C C . ILE A 1 87 ? 3.163 4.148 4.624 1.00 96.12 87 ILE A C 1
ATOM 648 O O . ILE A 1 87 ? 3.998 4.202 5.531 1.00 96.12 87 ILE A O 1
ATOM 652 N N . ILE A 1 88 ? 1.970 4.727 4.702 1.00 96.62 88 ILE A N 1
ATOM 653 C CA . ILE A 1 88 ? 1.548 5.560 5.822 1.00 96.62 88 ILE A CA 1
ATOM 654 C C . ILE A 1 88 ? 0.245 5.007 6.383 1.00 96.62 88 ILE A C 1
ATOM 656 O O . ILE A 1 88 ? -0.782 5.062 5.711 1.00 96.62 88 ILE A O 1
ATOM 660 N N . ALA A 1 89 ? 0.275 4.489 7.607 1.00 97.25 89 ALA A N 1
ATOM 661 C CA . ALA A 1 89 ? -0.900 3.991 8.310 1.00 97.25 89 ALA A CA 1
ATOM 662 C C . ALA A 1 89 ? -1.336 4.991 9.389 1.00 97.25 89 ALA A C 1
ATOM 664 O O . ALA A 1 89 ? -0.512 5.545 10.117 1.00 97.25 89 ALA A O 1
ATOM 665 N N . TRP A 1 90 ? -2.637 5.240 9.470 1.00 97.62 90 TRP A N 1
ATOM 666 C CA . TRP A 1 90 ? -3.227 6.313 10.257 1.00 97.62 90 TRP A CA 1
ATOM 667 C C . TRP A 1 90 ? -4.280 5.764 11.206 1.00 97.62 90 TRP A C 1
ATOM 669 O O . TRP A 1 90 ? -5.189 5.044 10.788 1.00 97.62 90 TRP A O 1
ATOM 679 N N . GLU A 1 91 ? -4.205 6.191 12.460 1.00 96.62 91 GLU A N 1
ATOM 680 C CA . GLU A 1 91 ? -5.327 6.147 13.386 1.00 96.62 91 GLU A CA 1
ATOM 681 C C . GLU A 1 91 ? -6.024 7.507 13.363 1.00 96.62 91 GLU A C 1
ATOM 683 O O . GLU A 1 91 ? -5.477 8.513 13.821 1.00 96.62 91 GLU A O 1
ATOM 688 N N . ILE A 1 92 ? -7.237 7.544 12.817 1.00 95.50 92 ILE A N 1
ATOM 689 C CA . ILE A 1 92 ? -8.065 8.747 12.757 1.00 95.50 92 ILE A CA 1
ATOM 690 C C . ILE A 1 92 ? -9.243 8.586 13.716 1.00 95.50 92 ILE A C 1
ATOM 692 O O . ILE A 1 92 ? -10.096 7.722 13.504 1.00 95.50 92 ILE A O 1
ATOM 696 N N . ARG A 1 93 ? -9.332 9.463 14.719 1.00 93.75 93 ARG A N 1
ATOM 697 C CA . ARG A 1 93 ? -10.476 9.583 15.640 1.00 93.75 93 ARG A CA 1
ATOM 698 C C . ARG A 1 93 ? -11.020 10.998 15.583 1.00 93.75 93 ARG A C 1
ATOM 700 O O . ARG A 1 93 ? -10.244 11.943 15.564 1.00 93.75 93 ARG A O 1
ATOM 707 N N . ASP A 1 94 ? -12.340 11.143 15.509 1.00 91.00 94 ASP A N 1
ATOM 708 C CA . ASP A 1 94 ? -13.009 12.454 15.486 1.00 91.00 94 ASP A CA 1
ATOM 709 C C . ASP A 1 94 ? -12.453 13.431 14.431 1.00 91.00 94 ASP A C 1
ATOM 711 O O . ASP A 1 94 ? -12.438 14.644 14.612 1.00 91.00 94 ASP A O 1
ATOM 715 N N . SER A 1 95 ? -12.049 12.895 13.272 1.00 90.56 95 SER A N 1
ATOM 716 C CA . SER A 1 95 ? -11.400 13.630 12.167 1.00 90.56 95 SER A CA 1
ATOM 717 C C . SER A 1 95 ? -9.988 14.158 12.462 1.00 90.56 95 SER A C 1
ATOM 719 O O . SER A 1 95 ? -9.456 14.938 11.673 1.00 90.56 95 SER A O 1
ATOM 721 N N . GLU A 1 96 ? -9.356 13.704 13.541 1.00 93.88 96 GLU A N 1
ATOM 722 C CA . GLU A 1 96 ? -7.978 14.022 13.907 1.00 93.88 96 GLU A CA 1
ATOM 723 C C . GLU A 1 96 ? -7.089 12.777 13.829 1.00 93.88 96 GLU A C 1
ATOM 725 O O . GLU A 1 96 ? -7.487 11.679 14.223 1.00 93.88 96 GLU A O 1
ATOM 730 N N . ALA A 1 97 ? -5.868 12.948 13.317 1.00 94.44 97 ALA A N 1
ATOM 731 C CA . ALA A 1 97 ? -4.856 11.899 13.337 1.00 94.44 97 ALA A CA 1
ATOM 732 C C . ALA A 1 97 ? -4.277 11.784 14.755 1.00 94.44 97 ALA A C 1
ATOM 734 O O . ALA A 1 97 ? -3.626 12.714 15.228 1.00 94.44 97 ALA A O 1
ATOM 735 N N . GLN A 1 98 ? -4.518 10.652 15.414 1.00 94.88 98 GLN A N 1
ATOM 736 C CA . GLN A 1 98 ? -4.008 10.360 16.756 1.00 94.88 98 GLN A CA 1
ATOM 737 C C . GLN A 1 98 ? -2.632 9.697 16.684 1.00 94.88 98 GLN A C 1
ATOM 739 O O . GLN A 1 98 ? -1.698 10.136 17.349 1.00 94.88 98 GLN A O 1
ATOM 744 N N . ASN A 1 99 ? -2.492 8.694 15.814 1.00 93.69 99 ASN A N 1
ATOM 745 C CA . ASN A 1 99 ? -1.231 8.013 15.540 1.00 93.69 99 ASN A CA 1
ATOM 746 C C . ASN A 1 99 ? -0.966 7.947 14.034 1.00 93.69 99 ASN A C 1
ATOM 748 O O . ASN A 1 99 ? -1.885 7.817 13.219 1.00 93.69 99 ASN A O 1
ATOM 752 N N . VAL A 1 100 ? 0.314 8.049 13.671 1.00 95.56 100 VAL A N 1
ATOM 753 C CA . VAL A 1 100 ? 0.792 7.973 12.288 1.00 95.56 100 VAL A CA 1
ATOM 754 C C . VAL A 1 100 ? 2.019 7.079 12.248 1.00 95.56 100 VAL A C 1
ATOM 756 O O . VAL A 1 100 ? 3.054 7.398 12.833 1.00 95.56 100 VAL A O 1
ATOM 759 N N . TYR A 1 101 ? 1.903 5.976 11.525 1.00 95.94 101 TYR A N 1
ATOM 760 C CA . TYR A 1 101 ? 2.982 5.035 11.282 1.00 95.94 101 TYR A CA 1
ATOM 761 C C . TYR A 1 101 ? 3.471 5.214 9.856 1.00 95.94 101 TYR A C 1
ATOM 763 O O . TYR A 1 101 ? 2.681 5.220 8.916 1.00 95.94 101 TYR A O 1
ATOM 771 N N . ASN A 1 102 ? 4.777 5.371 9.692 1.00 94.75 102 ASN A N 1
ATOM 772 C CA . ASN A 1 102 ? 5.397 5.547 8.391 1.00 94.75 102 ASN A CA 1
ATOM 773 C C . ASN A 1 102 ? 6.511 4.518 8.225 1.00 94.75 102 ASN A C 1
ATOM 775 O O . ASN A 1 102 ? 7.277 4.267 9.159 1.00 94.75 102 ASN A O 1
ATOM 779 N N . THR A 1 103 ? 6.574 3.905 7.053 1.00 94.50 103 THR A N 1
ATOM 780 C CA . THR A 1 103 ? 7.702 3.089 6.617 1.00 94.50 103 THR A CA 1
ATOM 781 C C . THR A 1 103 ? 7.866 3.234 5.113 1.00 94.50 103 THR A C 1
ATOM 783 O O . THR A 1 103 ? 6.972 3.716 4.417 1.00 94.50 103 THR A O 1
ATOM 786 N N . TRP A 1 104 ? 9.015 2.829 4.594 1.00 93.31 104 TRP A N 1
ATOM 787 C CA . TRP A 1 104 ? 9.323 2.984 3.186 1.00 93.31 104 TRP A CA 1
ATOM 788 C C . TRP A 1 104 ? 10.241 1.878 2.683 1.00 93.31 104 TRP A C 1
ATOM 790 O O . TRP A 1 104 ? 11.064 1.341 3.422 1.00 93.31 104 TRP A O 1
ATOM 800 N N . ALA A 1 105 ? 10.133 1.588 1.391 1.00 92.88 105 ALA A N 1
ATOM 801 C CA . ALA A 1 105 ? 11.080 0.775 0.649 1.00 92.88 105 ALA A CA 1
ATOM 802 C C . ALA A 1 105 ? 11.755 1.629 -0.422 1.00 92.88 105 ALA A C 1
ATOM 804 O O . ALA A 1 105 ? 11.089 2.263 -1.242 1.00 92.88 105 ALA A O 1
ATOM 805 N N . ALA A 1 106 ? 13.088 1.652 -0.400 1.00 92.94 106 ALA A N 1
ATOM 806 C CA . ALA A 1 106 ? 13.890 2.324 -1.413 1.00 92.94 106 ALA A CA 1
ATOM 807 C C . ALA A 1 106 ? 14.479 1.299 -2.381 1.00 92.94 106 ALA A C 1
ATOM 809 O O . ALA A 1 106 ? 15.147 0.349 -1.968 1.00 92.94 106 ALA A O 1
ATOM 810 N N . TYR A 1 107 ? 14.294 1.535 -3.675 1.00 92.69 107 TYR A N 1
ATOM 811 C CA . TYR A 1 107 ? 14.835 0.684 -4.728 1.00 92.69 107 TYR A CA 1
ATOM 812 C C . TYR A 1 107 ? 16.277 1.092 -5.027 1.00 92.69 107 TYR A C 1
ATOM 814 O O . TYR A 1 107 ? 16.548 2.087 -5.700 1.00 92.69 107 TYR A O 1
ATOM 822 N N . THR A 1 108 ? 17.232 0.354 -4.464 1.00 90.06 108 THR A N 1
ATOM 823 C CA . THR A 1 108 ? 18.668 0.677 -4.531 1.00 90.06 108 THR A CA 1
ATOM 824 C C . THR A 1 108 ? 19.291 0.404 -5.899 1.00 90.06 108 THR A C 1
ATOM 826 O O . THR A 1 108 ? 20.321 1.005 -6.230 1.00 90.06 108 THR A O 1
ATOM 829 N N . GLU A 1 109 ? 18.647 -0.447 -6.696 1.00 91.06 109 GLU A N 1
ATOM 830 C CA . GLU A 1 109 ? 18.978 -0.770 -8.081 1.00 91.06 109 GLU A CA 1
ATOM 831 C C . GLU A 1 109 ? 17.834 -0.331 -9.002 1.00 91.06 109 GLU A C 1
ATOM 833 O O . GLU A 1 109 ? 16.665 -0.386 -8.627 1.00 91.06 109 GLU A O 1
ATOM 838 N N . GLY A 1 110 ? 18.177 0.152 -10.198 1.00 92.19 110 GLY A N 1
ATOM 839 C CA . GLY A 1 110 ? 17.182 0.498 -11.212 1.00 92.19 110 GLY A CA 1
ATOM 840 C C . GLY A 1 110 ? 16.825 -0.696 -12.098 1.00 92.19 110 GLY A C 1
ATOM 841 O O . GLY A 1 110 ? 17.584 -1.659 -12.177 1.00 92.19 110 GLY A O 1
ATOM 842 N N . GLY A 1 111 ? 15.706 -0.600 -12.812 1.00 93.75 111 GLY A N 1
ATOM 843 C CA . GLY A 1 111 ? 15.199 -1.637 -13.709 1.00 93.75 111 GLY A CA 1
ATOM 844 C C . GLY A 1 111 ? 13.940 -2.312 -13.174 1.00 93.75 111 GLY A C 1
ATOM 845 O O . GLY A 1 111 ? 13.221 -1.745 -12.350 1.00 93.75 111 GLY A O 1
ATOM 846 N N . GLN A 1 112 ? 13.659 -3.511 -13.681 1.00 93.25 112 GLN A N 1
ATOM 847 C CA . GLN A 1 112 ? 12.522 -4.321 -13.240 1.00 93.25 112 GLN A CA 1
ATOM 848 C C . GLN A 1 112 ? 12.730 -4.761 -11.789 1.00 93.25 112 GLN A C 1
ATOM 850 O O . GLN A 1 112 ? 13.829 -5.179 -11.430 1.00 93.25 112 GLN A O 1
ATOM 855 N N . GLN A 1 113 ? 11.685 -4.655 -10.972 1.00 92.94 113 GLN A N 1
ATOM 856 C CA . GLN A 1 113 ? 11.717 -5.055 -9.566 1.00 92.94 113 GLN A CA 1
ATOM 857 C C . GLN A 1 113 ? 10.875 -6.309 -9.359 1.00 92.94 113 GLN A C 1
ATOM 859 O O . GLN A 1 113 ? 9.849 -6.484 -10.017 1.00 92.94 113 GLN A O 1
ATOM 864 N N . ASP A 1 114 ? 11.283 -7.155 -8.423 1.00 91.25 114 ASP A N 1
ATOM 865 C CA . ASP A 1 114 ? 10.463 -8.276 -7.971 1.00 91.25 114 ASP A CA 1
ATOM 866 C C . ASP A 1 114 ? 9.392 -7.799 -6.979 1.00 91.25 114 ASP A C 1
ATOM 868 O O . ASP A 1 114 ? 9.515 -6.737 -6.357 1.00 91.25 114 ASP A O 1
ATOM 872 N N . MET A 1 115 ? 8.339 -8.601 -6.819 1.00 91.81 115 MET A N 1
ATOM 873 C CA . MET A 1 115 ? 7.363 -8.421 -5.744 1.00 91.81 115 MET A CA 1
ATOM 874 C C . MET A 1 115 ? 8.039 -8.564 -4.378 1.00 91.81 115 MET A C 1
ATOM 876 O O . MET A 1 115 ? 8.769 -9.525 -4.133 1.00 91.81 115 MET A O 1
ATOM 880 N N . GLN A 1 116 ? 7.779 -7.617 -3.479 1.00 92.25 116 GLN A N 1
ATOM 881 C CA . GLN A 1 116 ? 8.329 -7.613 -2.126 1.00 92.25 116 GLN A CA 1
ATOM 882 C C . GLN A 1 116 ? 7.208 -7.807 -1.114 1.00 92.25 116 GLN A C 1
ATOM 884 O O . GLN A 1 116 ? 6.231 -7.065 -1.142 1.00 92.25 116 GLN A O 1
ATOM 889 N N . TYR A 1 117 ? 7.368 -8.768 -0.205 1.00 93.38 117 TYR A N 1
ATOM 890 C CA . TYR A 1 117 ? 6.536 -8.863 0.992 1.00 93.38 117 TYR A CA 1
ATOM 891 C C . TYR A 1 117 ? 7.184 -8.073 2.124 1.00 93.38 117 TYR A C 1
ATOM 893 O O . TYR A 1 117 ? 8.365 -8.268 2.425 1.00 93.38 117 TYR A O 1
ATOM 901 N N . TYR A 1 118 ? 6.406 -7.200 2.752 1.00 93.50 118 TYR A N 1
ATOM 902 C CA . TYR A 1 118 ? 6.833 -6.418 3.900 1.00 93.50 118 TYR A CA 1
ATOM 903 C C . TYR A 1 118 ? 6.086 -6.901 5.137 1.00 93.50 118 TYR A C 1
ATOM 905 O O . TYR A 1 118 ? 4.874 -6.739 5.234 1.00 93.50 118 TYR A O 1
ATOM 913 N N . ASP A 1 119 ? 6.825 -7.496 6.071 1.00 94.25 119 ASP A N 1
ATOM 914 C CA . ASP A 1 119 ? 6.324 -7.907 7.382 1.00 94.25 119 ASP A CA 1
ATOM 915 C C . ASP A 1 119 ? 6.474 -6.737 8.357 1.00 94.25 119 ASP A C 1
ATOM 917 O O . ASP A 1 119 ? 7.587 -6.395 8.751 1.00 94.25 119 ASP A O 1
ATOM 921 N N . PHE A 1 120 ? 5.374 -6.098 8.747 1.00 94.38 120 PHE A N 1
ATOM 922 C CA . PHE A 1 120 ? 5.405 -4.981 9.690 1.00 94.38 120 PHE A CA 1
ATOM 923 C C . PHE A 1 120 ? 5.535 -5.429 11.146 1.00 94.38 120 PHE A C 1
ATOM 925 O O . PHE A 1 120 ? 5.967 -4.640 11.991 1.00 94.38 120 PHE A O 1
ATOM 932 N N . THR A 1 121 ? 5.271 -6.702 11.456 1.00 89.62 121 THR A N 1
ATOM 933 C CA . THR A 1 121 ? 5.462 -7.230 12.815 1.00 89.62 121 THR A CA 1
ATOM 934 C C . THR A 1 121 ? 6.933 -7.175 13.242 1.00 89.62 121 THR A C 1
ATOM 936 O O . THR A 1 121 ? 7.236 -7.069 14.437 1.00 89.62 121 THR A O 1
ATOM 939 N N . MET A 1 122 ? 7.859 -7.111 12.272 1.00 88.19 122 MET A N 1
ATOM 940 C CA . MET A 1 122 ? 9.296 -6.931 12.497 1.00 88.19 122 MET A CA 1
ATOM 941 C C . MET A 1 122 ? 9.641 -5.664 13.297 1.00 88.19 122 MET A C 1
ATOM 943 O O . MET A 1 122 ? 10.703 -5.600 13.917 1.00 88.19 122 MET A O 1
ATOM 947 N N . PHE A 1 123 ? 8.752 -4.665 13.322 1.00 85.12 123 PHE A N 1
ATOM 948 C CA . PHE A 1 123 ? 8.914 -3.433 14.099 1.00 85.12 123 PHE A CA 1
ATOM 949 C C . PHE A 1 123 ? 8.519 -3.583 15.580 1.00 85.12 123 PHE A C 1
ATOM 951 O O . PHE A 1 123 ? 8.264 -2.595 16.266 1.00 85.12 123 PHE A O 1
ATOM 958 N N . GLY A 1 124 ? 8.493 -4.815 16.095 1.00 78.12 124 GLY A N 1
ATOM 959 C CA . GL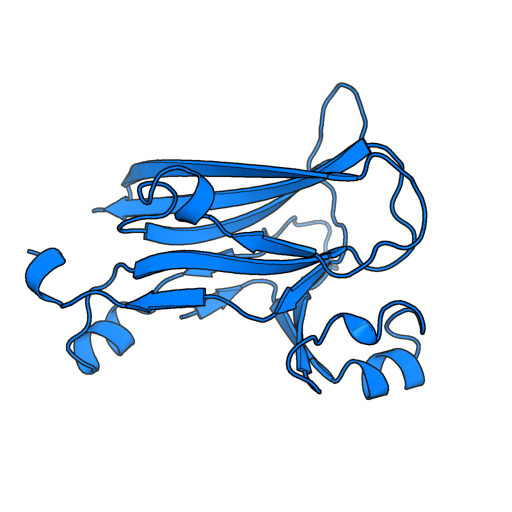Y A 1 124 ? 8.166 -5.112 17.489 1.00 78.12 124 GLY A CA 1
ATOM 960 C C . GLY A 1 124 ? 6.666 -5.208 17.758 1.00 78.12 124 GLY A C 1
ATOM 961 O O . GLY A 1 124 ? 6.257 -5.006 18.895 1.00 78.12 124 GLY A O 1
ATOM 962 N N . GLY A 1 125 ? 5.861 -5.490 16.731 1.00 74.81 125 GLY A N 1
ATOM 963 C CA . GLY A 1 125 ? 4.405 -5.653 16.828 1.00 74.81 125 GLY A CA 1
ATOM 964 C C . GLY A 1 125 ? 3.597 -4.353 16.845 1.00 74.81 125 GLY A C 1
ATOM 965 O O . GLY A 1 125 ? 2.460 -4.367 16.414 1.00 74.81 125 GLY A O 1
ATOM 966 N N . PHE A 1 126 ? 4.192 -3.225 17.242 1.00 84.25 126 PHE A N 1
ATOM 967 C CA . PHE A 1 126 ? 3.449 -1.972 17.454 1.00 84.25 126 PHE A CA 1
ATOM 968 C C . PHE A 1 126 ? 3.191 -1.131 16.197 1.00 84.25 126 PHE A C 1
ATOM 970 O O . PHE A 1 126 ? 2.445 -0.151 16.249 1.00 84.25 126 PHE A O 1
ATOM 977 N N . TRP A 1 127 ? 3.874 -1.416 15.086 1.00 92.81 127 TRP A N 1
ATOM 978 C CA . TRP A 1 127 ? 3.713 -0.621 13.870 1.00 92.81 127 TRP A CA 1
ATOM 979 C C . TRP A 1 127 ? 2.392 -0.978 13.197 1.00 92.81 127 TRP A C 1
ATOM 981 O O . TRP A 1 127 ? 2.140 -2.146 12.925 1.00 92.81 127 TRP A O 1
ATOM 991 N N . GLY A 1 128 ? 1.571 0.030 12.896 1.00 93.00 128 GLY A N 1
ATOM 992 C CA . GLY A 1 128 ? 0.302 -0.186 12.204 1.00 93.00 128 GLY A CA 1
ATOM 993 C C . GLY A 1 128 ? -0.793 -0.797 13.080 1.00 93.00 128 GLY A C 1
ATOM 994 O O . GLY A 1 128 ? -1.747 -1.341 12.530 1.00 93.00 128 GLY A O 1
ATOM 995 N N . GLU A 1 129 ? -0.680 -0.710 14.409 1.00 94.94 129 GLU A N 1
ATOM 996 C CA . GLU A 1 129 ? -1.747 -1.106 15.333 1.00 94.94 129 GLU A CA 1
ATOM 997 C C . GLU A 1 129 ? -2.874 -0.067 15.376 1.00 94.94 129 GLU A C 1
ATOM 999 O O . GLU A 1 129 ? -2.629 1.139 15.328 1.00 94.94 129 GLU A O 1
ATOM 1004 N N . THR A 1 130 ? -4.116 -0.536 15.535 1.00 95.06 130 THR A N 1
ATOM 1005 C CA . THR A 1 130 ? -5.306 0.317 15.745 1.00 95.06 130 THR A CA 1
ATOM 1006 C C . THR A 1 130 ? -5.456 1.426 14.690 1.00 95.06 130 THR A C 1
ATOM 1008 O O . THR A 1 130 ? -5.876 2.547 14.969 1.00 95.06 130 THR A O 1
ATOM 1011 N N . VAL A 1 131 ? -5.133 1.124 13.434 1.00 96.56 131 VAL A N 1
ATOM 1012 C CA . VAL A 1 131 ? -5.279 2.066 12.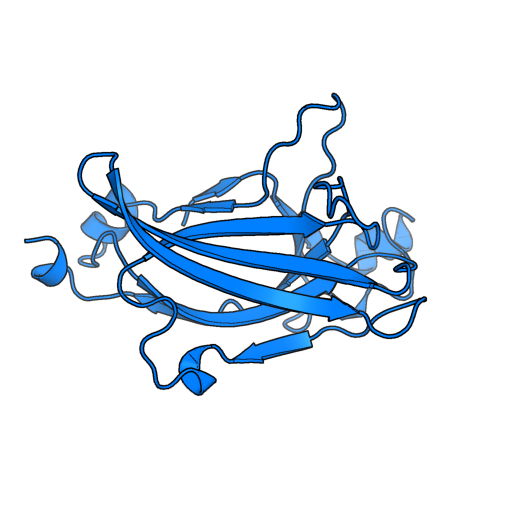318 1.00 96.56 131 VAL A CA 1
ATOM 1013 C C . VAL A 1 131 ? -6.632 1.882 11.638 1.00 96.56 131 VAL A C 1
ATOM 1015 O O . VAL A 1 131 ? -7.258 0.829 11.713 1.00 96.56 131 VAL A O 1
ATOM 1018 N N . ASN A 1 132 ? -7.114 2.911 10.951 1.00 97.06 132 ASN A N 1
ATOM 1019 C CA . ASN A 1 132 ? -8.342 2.846 10.154 1.00 97.06 132 ASN A CA 1
ATOM 1020 C C . ASN A 1 132 ? -8.167 3.377 8.726 1.00 97.06 132 ASN A C 1
ATOM 1022 O O . ASN A 1 132 ? -9.104 3.319 7.927 1.00 97.06 132 ASN A O 1
ATOM 1026 N N . MET A 1 133 ? -6.973 3.851 8.372 1.00 97.44 133 MET A N 1
ATOM 1027 C CA . MET A 1 133 ? -6.628 4.268 7.018 1.00 97.44 133 MET A CA 1
ATOM 1028 C C . MET A 1 133 ? -5.170 3.943 6.714 1.00 97.44 133 MET A C 1
ATOM 1030 O O . MET A 1 133 ? -4.305 4.095 7.568 1.00 97.44 133 MET A O 1
ATOM 1034 N N . VAL A 1 134 ? -4.888 3.554 5.474 1.00 97.19 134 VAL A N 1
ATOM 1035 C CA . VAL A 1 134 ? -3.520 3.426 4.967 1.00 97.19 134 VAL A CA 1
ATOM 1036 C C . VAL A 1 134 ? -3.428 4.107 3.612 1.00 97.19 134 VAL A C 1
ATOM 1038 O O . VAL A 1 134 ? -4.314 3.951 2.771 1.00 97.19 134 VAL A O 1
ATOM 1041 N N . GLU A 1 135 ? -2.361 4.866 3.407 1.00 95.81 135 GLU A N 1
ATOM 1042 C CA . GLU A 1 135 ? -2.015 5.522 2.152 1.00 95.81 135 GLU A CA 1
ATOM 1043 C C . GLU A 1 135 ? -0.662 5.012 1.654 1.00 95.81 135 GLU A C 1
ATOM 1045 O O . GLU A 1 135 ? 0.241 4.740 2.445 1.00 95.81 135 GLU A O 1
ATOM 1050 N N . ILE A 1 136 ? -0.511 4.927 0.336 1.00 94.88 136 ILE A N 1
ATOM 1051 C CA . ILE A 1 136 ? 0.766 4.661 -0.321 1.00 94.88 136 ILE A CA 1
ATOM 1052 C C . ILE A 1 136 ? 1.087 5.823 -1.246 1.00 94.88 136 ILE A C 1
ATOM 1054 O O . ILE A 1 136 ? 0.250 6.258 -2.049 1.00 94.88 136 ILE A O 1
ATOM 1058 N N . VAL A 1 137 ? 2.318 6.313 -1.140 1.00 93.25 137 VAL A N 1
ATOM 1059 C CA . VAL A 1 137 ? 2.855 7.371 -1.993 1.00 93.25 137 VAL A CA 1
ATOM 1060 C C . VAL A 1 137 ? 4.194 6.943 -2.570 1.00 93.25 137 VAL A C 1
ATOM 1062 O O . VAL A 1 137 ? 4.974 6.249 -1.925 1.00 93.25 137 VAL A O 1
ATOM 1065 N N . ILE A 1 138 ? 4.467 7.365 -3.802 1.00 92.50 138 ILE A N 1
ATOM 1066 C CA . ILE A 1 138 ? 5.748 7.112 -4.458 1.00 92.50 138 ILE A CA 1
ATOM 1067 C C . ILE A 1 138 ? 6.509 8.425 -4.543 1.00 92.50 138 ILE A C 1
ATOM 1069 O O . ILE A 1 138 ? 5.945 9.437 -4.959 1.00 92.50 138 ILE A O 1
ATOM 1073 N N . ARG A 1 139 ? 7.786 8.422 -4.165 1.00 92.44 139 ARG A N 1
ATOM 1074 C CA . ARG A 1 139 ? 8.663 9.595 -4.216 1.00 92.44 139 ARG A CA 1
ATOM 1075 C C . ARG A 1 139 ? 9.791 9.389 -5.210 1.00 92.44 139 ARG A C 1
ATOM 1077 O O . ARG A 1 139 ? 10.356 8.299 -5.318 1.00 92.44 139 ARG A O 1
ATOM 1084 N N . ALA A 1 140 ? 10.105 10.459 -5.935 1.00 88.38 140 ALA A N 1
ATOM 1085 C CA . ALA A 1 140 ? 11.236 10.495 -6.846 1.00 88.38 140 ALA A CA 1
ATOM 1086 C C . ALA A 1 140 ? 12.575 10.338 -6.096 1.00 88.38 140 ALA A C 1
ATOM 1088 O O . ALA A 1 140 ? 12.681 10.758 -4.944 1.00 88.38 140 ALA A O 1
ATOM 1089 N N . PRO A 1 141 ? 13.616 9.812 -6.766 1.00 84.69 141 PRO A N 1
ATOM 1090 C CA . PRO A 1 141 ? 14.977 9.712 -6.228 1.00 84.69 141 PRO A CA 1
ATOM 1091 C C . PRO A 1 141 ? 15.720 11.053 -6.066 1.00 84.69 141 PRO A C 1
ATOM 1093 O O . PRO A 1 141 ? 16.925 11.048 -5.815 1.00 84.69 141 PRO A O 1
ATOM 1096 N N . ASP A 1 142 ? 15.065 12.195 -6.285 1.00 83.38 142 ASP A N 1
ATOM 1097 C CA . ASP A 1 142 ? 15.708 13.510 -6.243 1.00 83.38 142 ASP A CA 1
ATOM 1098 C C . ASP A 1 142 ? 15.857 14.055 -4.811 1.00 83.38 142 ASP A C 1
ATOM 1100 O O . ASP A 1 142 ? 15.280 13.537 -3.857 1.00 83.38 142 ASP A O 1
ATOM 1104 N N . GLU A 1 143 ? 16.662 15.113 -4.649 1.00 71.00 143 GLU A N 1
ATOM 1105 C CA . GLU A 1 143 ? 16.916 15.743 -3.340 1.00 71.00 143 GLU A CA 1
ATOM 1106 C C . GLU A 1 143 ? 15.640 16.291 -2.682 1.00 71.00 143 GLU A C 1
ATOM 1108 O O . GLU A 1 143 ? 15.579 16.432 -1.463 1.00 71.00 143 GLU A O 1
ATOM 1113 N N . GLU A 1 144 ? 14.613 16.590 -3.481 1.00 79.88 144 GLU A N 1
ATOM 1114 C CA . GLU A 1 144 ? 13.342 17.136 -3.009 1.00 79.88 144 GLU A CA 1
ATOM 1115 C C . GLU A 1 144 ? 12.313 16.046 -2.657 1.00 79.88 144 GLU A C 1
ATOM 1117 O O . GLU A 1 144 ? 11.275 16.366 -2.075 1.00 79.88 144 GLU A O 1
ATOM 1122 N N . GLN A 1 145 ? 12.581 14.780 -3.008 1.00 80.56 145 GLN A N 1
ATOM 1123 C CA . GLN A 1 145 ? 11.728 13.602 -2.802 1.00 80.56 145 GLN A CA 1
ATOM 1124 C C . GLN A 1 145 ? 10.242 13.872 -3.064 1.00 80.56 145 GLN A C 1
ATOM 1126 O O . GLN A 1 145 ? 9.345 13.528 -2.275 1.00 80.56 145 GLN A O 1
ATOM 1131 N N . LYS A 1 146 ? 9.974 14.532 -4.193 1.00 86.94 146 LYS A N 1
ATOM 1132 C CA . LYS A 1 146 ? 8.616 14.910 -4.586 1.00 86.94 146 LYS A CA 1
ATOM 1133 C C . LYS A 1 146 ? 7.778 13.670 -4.868 1.00 86.94 146 LYS A C 1
ATOM 1135 O O . LYS A 1 146 ? 8.241 12.721 -5.498 1.00 86.94 146 LYS A O 1
ATOM 1140 N N . GLU A 1 147 ? 6.511 13.714 -4.453 1.00 88.25 147 GLU A N 1
ATOM 1141 C CA . GLU A 1 147 ? 5.539 12.684 -4.821 1.00 88.25 147 GLU A CA 1
ATOM 1142 C C . GLU A 1 147 ? 5.394 12.620 -6.347 1.00 88.25 147 GLU A C 1
ATOM 1144 O O . GLU A 1 147 ? 5.181 13.651 -6.999 1.00 88.25 147 GLU A O 1
ATOM 1149 N N . VAL A 1 148 ? 5.460 11.419 -6.910 1.00 87.88 148 VAL A N 1
ATOM 1150 C CA . VAL A 1 148 ? 5.301 11.141 -8.340 1.00 87.88 148 VAL A CA 1
ATOM 1151 C C . VAL A 1 148 ? 4.140 10.186 -8.571 1.00 87.88 148 VAL A C 1
ATOM 1153 O O . VAL A 1 148 ? 3.834 9.341 -7.733 1.00 87.88 148 VAL A O 1
ATOM 1156 N N . ASP A 1 149 ? 3.491 10.324 -9.726 1.00 86.50 149 ASP A N 1
ATOM 1157 C CA . ASP A 1 149 ? 2.511 9.342 -10.181 1.00 86.50 149 ASP A CA 1
ATOM 1158 C C . ASP A 1 149 ? 3.260 8.160 -10.806 1.00 86.50 149 ASP A C 1
ATOM 1160 O O . ASP A 1 149 ? 3.680 8.204 -11.966 1.00 86.50 149 ASP A O 1
ATOM 1164 N N . TRP A 1 150 ? 3.498 7.131 -9.996 1.00 88.94 150 TRP A N 1
ATOM 1165 C CA . TRP A 1 150 ? 4.100 5.879 -10.432 1.00 88.94 150 TRP A CA 1
ATOM 1166 C C . TRP A 1 150 ? 3.137 4.736 -10.135 1.00 88.94 150 TRP A C 1
ATOM 1168 O O . TRP A 1 150 ? 2.642 4.597 -9.016 1.00 88.94 150 TRP A O 1
ATOM 1178 N N . ALA A 1 151 ? 2.871 3.913 -11.146 1.00 90.31 151 ALA A N 1
ATOM 1179 C CA . ALA A 1 151 ? 1.962 2.787 -10.994 1.00 90.31 151 ALA A CA 1
ATOM 1180 C C . ALA A 1 151 ? 2.634 1.673 -10.185 1.00 90.31 151 ALA A C 1
ATOM 1182 O O . ALA A 1 151 ? 3.805 1.362 -10.392 1.00 90.31 151 ALA A O 1
ATOM 1183 N N . PHE A 1 152 ? 1.888 1.058 -9.285 1.00 93.00 152 PHE A N 1
ATOM 1184 C CA . PHE A 1 152 ? 2.333 -0.059 -8.464 1.00 93.00 152 PHE A CA 1
ATOM 1185 C C . PHE A 1 152 ? 1.158 -1.006 -8.249 1.00 93.00 152 PHE A C 1
ATOM 1187 O O . PHE A 1 152 ? 0.011 -0.680 -8.568 1.00 93.00 152 PHE A O 1
ATOM 1194 N N . CYS A 1 153 ? 1.435 -2.168 -7.685 1.00 93.19 153 CYS A N 1
ATOM 1195 C CA . CYS A 1 153 ? 0.406 -3.074 -7.236 1.00 93.19 153 CYS A CA 1
ATOM 1196 C C . CYS A 1 153 ? 0.615 -3.561 -5.815 1.00 93.19 153 CYS A C 1
ATOM 1198 O O . CYS A 1 153 ? 1.721 -3.478 -5.279 1.00 93.19 153 CYS A O 1
ATOM 1200 N N . LEU A 1 154 ? -0.482 -4.043 -5.237 1.00 94.44 154 LEU A N 1
ATOM 1201 C CA . LEU A 1 154 ? -0.570 -4.652 -3.924 1.00 94.44 154 LEU A CA 1
ATOM 1202 C C . LEU A 1 154 ? -1.244 -6.015 -4.028 1.00 94.44 154 LEU A C 1
ATOM 1204 O O . LEU A 1 154 ? -2.207 -6.186 -4.784 1.00 94.44 154 LEU A O 1
ATOM 1208 N N . ASP A 1 155 ? -0.780 -6.935 -3.200 1.00 92.94 155 ASP A N 1
ATOM 1209 C CA . ASP A 1 155 ? -1.395 -8.236 -2.964 1.00 92.94 155 ASP A CA 1
ATOM 1210 C C . ASP A 1 155 ? -1.096 -8.683 -1.520 1.00 92.94 155 ASP A C 1
ATOM 1212 O O . ASP A 1 155 ? -0.398 -7.976 -0.789 1.00 92.94 155 ASP A O 1
ATOM 1216 N N . ASP A 1 156 ? -1.642 -9.821 -1.091 1.00 92.06 156 ASP A N 1
ATOM 1217 C CA . ASP A 1 156 ? -1.403 -10.429 0.231 1.00 92.06 156 ASP A CA 1
ATOM 1218 C C . ASP A 1 156 ? -1.506 -9.438 1.406 1.00 92.06 156 ASP A C 1
ATOM 1220 O O . ASP A 1 156 ? -0.635 -9.381 2.273 1.00 92.06 156 ASP A O 1
ATOM 1224 N N . LEU A 1 157 ? -2.563 -8.619 1.429 1.00 93.31 157 LEU A N 1
ATOM 1225 C CA . LEU A 1 157 ? -2.828 -7.719 2.554 1.00 93.31 157 LEU A CA 1
ATOM 1226 C C . LEU A 1 157 ? -3.093 -8.546 3.825 1.00 93.31 157 LEU A C 1
ATOM 1228 O O . LEU A 1 157 ? -4.172 -9.126 3.968 1.00 93.31 157 LEU A O 1
ATOM 1232 N N . ASP A 1 158 ? -2.134 -8.564 4.747 1.00 94.38 158 ASP A N 1
ATOM 1233 C CA . ASP A 1 158 ? -2.246 -9.214 6.051 1.00 94.38 158 ASP A CA 1
ATOM 1234 C C . ASP A 1 158 ? -2.774 -8.204 7.076 1.00 94.38 158 ASP A C 1
ATOM 1236 O O . ASP A 1 158 ? -2.070 -7.302 7.543 1.00 94.38 158 ASP A O 1
ATOM 1240 N N . VAL A 1 159 ? -4.073 -8.322 7.352 1.00 95.19 159 VAL A N 1
ATOM 1241 C CA . VAL A 1 159 ? -4.838 -7.416 8.208 1.00 95.19 159 VAL A CA 1
ATOM 1242 C C . VAL A 1 159 ? -5.539 -8.220 9.293 1.00 95.19 159 VAL A C 1
ATOM 1244 O O . VAL A 1 159 ? -6.325 -9.124 9.002 1.00 95.19 159 VAL A O 1
ATOM 1247 N N . GLU A 1 160 ? -5.328 -7.825 10.543 1.00 95.38 160 GLU A N 1
ATOM 1248 C CA . GLU A 1 160 ? -6.073 -8.339 11.687 1.00 95.38 160 GLU A CA 1
ATOM 1249 C C . GLU A 1 160 ? -7.216 -7.377 12.024 1.00 95.38 160 GLU A C 1
ATOM 1251 O O . GLU A 1 160 ? -7.002 -6.217 12.380 1.00 95.38 160 GLU A O 1
ATOM 1256 N N . PHE A 1 161 ? -8.455 -7.856 11.908 1.00 95.19 161 PHE A N 1
ATOM 1257 C CA . PHE A 1 161 ? -9.618 -7.100 12.363 1.00 95.19 161 PHE A CA 1
ATOM 1258 C C . PHE A 1 161 ? -9.792 -7.250 13.868 1.00 95.19 161 PHE A C 1
ATOM 1260 O O . PHE A 1 161 ? -9.745 -8.361 14.394 1.00 95.19 161 PHE A O 1
ATOM 1267 N N . LEU A 1 162 ? -10.044 -6.128 14.537 1.00 93.75 162 LEU A N 1
ATOM 1268 C CA . LEU A 1 162 ? -10.152 -6.090 15.985 1.00 93.75 162 LEU A CA 1
ATOM 1269 C C . LEU A 1 162 ? -11.598 -6.258 16.453 1.00 93.75 162 LEU A C 1
ATOM 1271 O O . LEU A 1 162 ? -12.553 -5.952 15.732 1.00 93.75 162 LEU A O 1
ATOM 1275 N N . ASP A 1 163 ? -11.756 -6.699 17.697 1.00 91.50 163 ASP A N 1
ATOM 1276 C CA . ASP A 1 163 ? -13.058 -6.762 18.349 1.00 91.50 163 ASP A CA 1
ATOM 1277 C C . ASP A 1 163 ? -13.633 -5.362 18.581 1.00 91.50 163 ASP A C 1
ATOM 1279 O O . ASP A 1 163 ? -12.937 -4.424 18.974 1.00 91.50 163 ASP A O 1
ATOM 1283 N N . ARG A 1 164 ? -14.952 -5.233 18.409 1.00 84.81 164 ARG A N 1
ATOM 1284 C CA . ARG A 1 164 ? -15.676 -3.956 18.516 1.00 84.81 164 ARG A CA 1
ATOM 1285 C C . ARG A 1 164 ? -15.508 -3.226 19.855 1.00 84.81 164 ARG A C 1
ATOM 1287 O O . ARG A 1 164 ? -15.685 -2.015 19.898 1.00 84.81 164 ARG A O 1
ATOM 1294 N N . GLY A 1 165 ? -15.156 -3.932 20.929 1.00 78.25 165 GLY A N 1
ATOM 1295 C CA . GLY A 1 165 ? -14.946 -3.333 22.253 1.00 78.25 165 GLY A CA 1
ATOM 1296 C C . GLY A 1 165 ? -13.810 -2.304 22.327 1.00 78.25 165 GLY A C 1
ATOM 1297 O O . GLY A 1 165 ? -13.688 -1.646 23.349 1.00 78.25 165 GLY A O 1
ATOM 1298 N N . LEU A 1 166 ? -12.992 -2.160 21.277 1.00 74.44 166 LEU A N 1
ATOM 1299 C CA . LEU A 1 166 ? -11.918 -1.159 21.191 1.00 74.44 166 LEU A CA 1
ATOM 1300 C C . LEU A 1 166 ? -12.356 0.194 20.600 1.00 74.44 166 LEU A C 1
ATOM 1302 O O . LEU A 1 166 ? -11.563 1.138 20.566 1.00 74.44 166 LEU A O 1
ATOM 1306 N N . ASP A 1 167 ? -13.595 0.290 20.110 1.00 70.69 167 ASP A N 1
ATOM 1307 C CA . ASP A 1 167 ? -14.158 1.549 19.602 1.00 70.69 167 ASP A CA 1
ATOM 1308 C C . ASP A 1 167 ? -14.742 2.439 20.717 1.00 70.69 167 ASP A C 1
ATOM 1310 O O . ASP A 1 167 ? -15.063 3.599 20.453 1.00 70.69 167 ASP A O 1
ATOM 1314 N N . GLU A 1 168 ? -14.906 1.890 21.926 1.00 58.94 168 GLU A N 1
ATOM 1315 C CA . GLU A 1 168 ? -15.462 2.538 23.129 1.00 58.94 168 GLU A CA 1
ATOM 1316 C C . GLU A 1 168 ? -14.361 3.075 24.056 1.00 58.94 168 GLU A C 1
ATOM 1318 O O . GLU A 1 168 ? -14.593 4.148 24.663 1.00 58.94 168 GLU A O 1
#

Sequence (168 aa):
MNFSSFTTVNTLTAASLGSISVYDTDCASSQPNALFSARALDGHKARSRWVADTTKLHSAGLSGFFNLNGLSFKPLGEVPRGLILEIIAWEIRDSEAQNVYNTWAAYTEGGQQDMQYYDFTMFGGFWGETVNMVEIVIRAPDEEQKEVDWAFCLDDLDVEFLDRGLDE

pLDDT: mean 89.34, std 9.0, range [52.34, 97.62]

Solvent-accessible surface area (backbone atoms only — not comparable to full-atom values): 9013 Å² total; per-residue (Å²): 108,47,74,39,45,57,43,83,38,47,30,65,60,35,29,74,70,64,77,44,50,79,82,46,40,66,44,21,78,79,57,62,49,20,39,29,44,53,73,56,92,78,79,56,85,62,65,32,29,38,32,51,38,40,71,64,29,46,76,72,60,27,20,53,33,26,30,45,42,28,36,27,39,28,62,57,56,72,40,58,53,43,30,30,46,35,44,37,32,28,21,67,54,98,92,37,79,77,46,79,36,76,53,71,49,66,35,84,62,57,38,79,58,71,69,42,76,46,65,32,47,80,66,75,58,64,44,34,52,64,18,33,35,38,39,45,50,33,25,43,58,53,98,77,48,48,79,47,94,68,46,31,31,35,29,72,76,38,66,49,80,36,61,37,82,76,73,114

Foldseek 3Di:
DAWDQKDKDQLVVCCVVVVAPPLCCCLAVVDRIWIKGHFDPPPPPDWTKDFQPQVVQVVVQFALFKAFFKWKKFFTWKADAFKKKKKWFFQADPNDTPDIAIDIDTRRDTTGDHIDMDGPCVVVNPGRGRTGMMTIFMFDNDPVRDTDRTMMIIDDGDMGIHGHVVND

Radius of gyration: 16.4 Å; Cα contacts (8 Å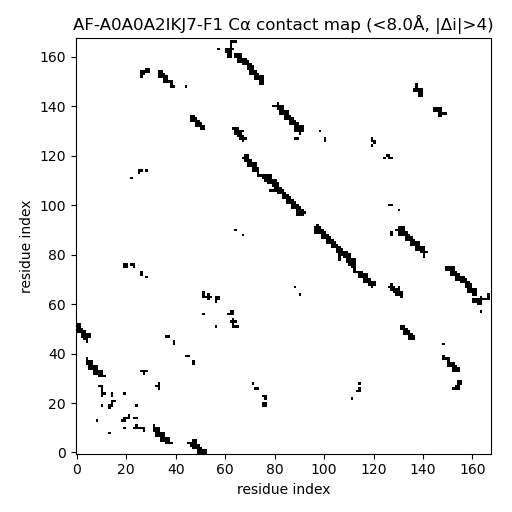, |Δi|>4): 387; chains: 1; bounding box: 41×32×47 Å

Nearest PDB structures (foldseek):
  2c26-assembly1_A  TM=5.005E-01  e=1.073E-01  Acetivibrio thermocellus
  6gff-assembly1_C  TM=3.739E-01  e=3.104E-02  Homo sapiens
  7m3t-assembly1_G  TM=3.915E-01  e=2.110E-01  Satellite tobacco mosaic virus
  7m3r-assembly1_M  TM=3.566E-01  e=1.684E-01  Satellite tobacco mosaic virus
  4h3w-assembly2_B  TM=3.688E-01  e=1.900E+00  Parabacteroides distasonis ATCC 8503

Organism: Penicillium expansum (NCBI:txid27334)